Protein AF-A0A9P1GAS3-F1 (afdb_monomer_lite)

Foldseek 3Di:
DWEWEAEPVGDIDIDDDDQQDFLQVVVVVVCVVVVAPQKWKAWPVRHTGDRGGGNVVVVNDHPTYIYIYHFDWDKEDAPFKIWIDTQFIQIAGDVLLVSDDDPVVRVVRHAWPDKYGFNRKIWTQHPQQFIAIAHHVVLPRDPPVCRVVRGNHDDDYHDD

InterPro domains:
  IPR000626 Ubiquitin-like domain [PS50053] (1-71)
  IPR009091 Regulator of chromosome condensation 1/beta-lactamase-inhibitor protein II [G3DSA:2.130.10.30] (4-160)
  IPR009091 Regulator of chromosome condensation 1/beta-lactamase-inhibitor protein II [SSF50985] (81-156)
  IPR029071 Ubiquitin-like domain superfamily [SSF54236] (1-78)

Sequence (160 aa):
MEVSVCLASGRTWKVQTDASSTVQCLKLEIQEHFSQGFLRLTSSTGHLLEPERSLEEEGVKDGDVVTAVVQIPRIAANSSAFALCASGVVVWGDANYGGAIDDDAWRQLRNVRQIQATQKAFAAILADGRV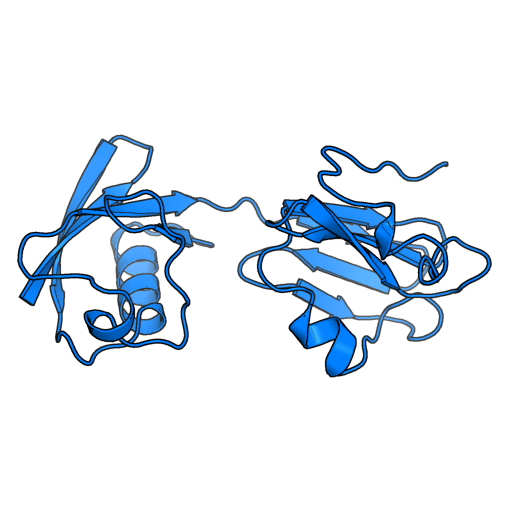LTWGHASYGGDSSFLQEDLVDVKQIQASA

Radius of gyration: 17.83 Å; chains: 1; bounding box: 40×27×46 Å

Structure (mmCIF, N/CA/C/O backbone):
data_AF-A0A9P1GAS3-F1
#
_entry.id   AF-A0A9P1GAS3-F1
#
loop_
_atom_site.group_PDB
_atom_site.id
_atom_site.type_symbol
_atom_site.label_atom_id
_atom_site.label_alt_id
_atom_site.label_comp_id
_atom_site.label_asym_id
_atom_site.label_entity_id
_atom_site.label_seq_id
_atom_site.pdbx_PDB_ins_code
_atom_site.Cartn_x
_atom_site.Cartn_y
_atom_site.Cartn_z
_atom_site.occupancy
_atom_site.B_iso_or_equiv
_atom_site.auth_seq_id
_atom_site.auth_comp_id
_atom_site.auth_asym_id
_atom_site.auth_atom_id
_atom_site.pdbx_PDB_model_num
ATOM 1 N N . MET A 1 1 ? -12.623 6.555 26.188 1.00 87.06 1 MET A N 1
ATOM 2 C CA . MET A 1 1 ? -13.754 6.560 25.246 1.00 87.06 1 MET A CA 1
ATOM 3 C C . MET A 1 1 ? -14.013 5.143 24.766 1.00 87.06 1 MET A C 1
ATOM 5 O O . MET A 1 1 ? -13.068 4.384 24.567 1.00 87.06 1 MET A O 1
ATOM 9 N N . GLU A 1 2 ? -15.281 4.775 24.630 1.00 90.94 2 GLU A N 1
ATOM 10 C CA . GLU A 1 2 ? -15.722 3.510 24.056 1.00 90.94 2 GLU A CA 1
ATOM 11 C C . GLU A 1 2 ? -15.764 3.635 22.533 1.00 90.94 2 GLU A C 1
ATOM 13 O O . GLU A 1 2 ? -16.469 4.485 21.999 1.00 90.94 2 GLU A O 1
ATOM 18 N N . VAL A 1 3 ? -15.051 2.762 21.827 1.00 91.94 3 VAL A N 1
ATOM 19 C CA . VAL A 1 3 ? -15.132 2.648 20.367 1.00 91.94 3 VAL A CA 1
ATOM 20 C C . VAL A 1 3 ? -15.556 1.231 20.013 1.00 91.94 3 VAL A C 1
ATOM 22 O O . VAL A 1 3 ? -15.058 0.249 20.569 1.00 91.94 3 VAL A O 1
ATOM 25 N N . SER A 1 4 ? -16.493 1.110 19.077 1.00 92.94 4 SER A N 1
ATOM 26 C CA . SER A 1 4 ? -16.910 -0.185 18.543 1.00 92.94 4 SER A CA 1
ATOM 27 C C . SER A 1 4 ? -16.125 -0.493 17.275 1.00 92.94 4 SER A C 1
ATOM 29 O O . SER A 1 4 ? -16.304 0.151 16.248 1.00 92.94 4 SER A O 1
ATOM 31 N N . VAL A 1 5 ? -15.264 -1.501 17.317 1.00 92.56 5 VAL A N 1
ATOM 32 C CA . VAL A 1 5 ? -14.510 -1.964 16.153 1.00 92.56 5 VAL A CA 1
ATOM 33 C C . VAL A 1 5 ? -15.284 -3.074 15.460 1.00 92.56 5 VAL A C 1
ATOM 35 O O . VAL A 1 5 ? -15.622 -4.076 16.091 1.00 92.56 5 VAL A O 1
ATOM 38 N N . CYS A 1 6 ? -15.531 -2.946 14.159 1.00 92.62 6 CYS A N 1
ATOM 39 C CA . CYS A 1 6 ? -16.145 -3.995 13.352 1.00 92.62 6 CYS A CA 1
ATOM 40 C C . CYS A 1 6 ? -15.197 -4.493 12.255 1.00 92.62 6 CYS A C 1
ATOM 42 O O . CYS A 1 6 ? -14.547 -3.719 11.561 1.00 92.62 6 CYS A O 1
ATOM 44 N N . LEU A 1 7 ? -15.110 -5.810 12.081 1.00 88.19 7 LEU A N 1
ATOM 45 C CA . LEU A 1 7 ? -14.464 -6.421 10.923 1.00 88.19 7 LEU A CA 1
ATOM 46 C C . LEU A 1 7 ? -15.469 -6.547 9.778 1.00 88.19 7 LEU A C 1
ATOM 48 O O . LEU A 1 7 ? -16.656 -6.774 10.008 1.00 88.19 7 LEU A O 1
ATOM 52 N N . ALA A 1 8 ? -14.977 -6.548 8.538 1.00 80.62 8 ALA A N 1
ATOM 53 C CA . ALA A 1 8 ? -15.796 -6.839 7.354 1.00 80.62 8 ALA A CA 1
ATOM 54 C C . ALA A 1 8 ? -16.491 -8.221 7.403 1.00 80.62 8 ALA A C 1
ATOM 56 O O . ALA A 1 8 ? -17.467 -8.453 6.697 1.00 80.62 8 ALA A O 1
ATOM 57 N N . SER A 1 9 ? -16.019 -9.135 8.259 1.00 83.12 9 SER A N 1
ATOM 58 C CA . SER A 1 9 ? -16.667 -10.421 8.546 1.00 83.12 9 SER A CA 1
ATOM 59 C C . SER A 1 9 ? -17.907 -10.318 9.448 1.00 83.12 9 SER A C 1
ATOM 61 O O . SER A 1 9 ? -18.525 -11.338 9.740 1.00 83.12 9 SER A O 1
ATOM 63 N N . GLY A 1 10 ? -18.256 -9.120 9.929 1.00 84.38 10 GLY A N 1
ATOM 64 C CA . GLY A 1 10 ? -19.368 -8.872 10.852 1.00 84.38 10 GLY A CA 1
ATOM 65 C C . GLY A 1 10 ? -19.021 -9.057 12.333 1.00 84.38 10 GLY A C 1
ATOM 66 O O . GLY A 1 10 ? -19.867 -8.826 13.192 1.00 84.38 10 GLY A O 1
ATOM 67 N N . ARG A 1 11 ? -17.784 -9.451 12.667 1.00 89.69 11 ARG A N 1
ATOM 68 C CA . ARG A 1 11 ? -17.331 -9.547 14.065 1.00 89.69 11 ARG A CA 1
ATOM 69 C C . ARG A 1 11 ? -17.145 -8.150 14.649 1.00 89.69 11 ARG A C 1
ATOM 71 O O . ARG A 1 11 ? -16.488 -7.316 14.032 1.00 89.69 11 ARG A O 1
ATOM 78 N N . THR A 1 12 ? -17.655 -7.930 15.854 1.00 91.69 12 THR A N 1
ATOM 79 C CA . THR A 1 12 ? -17.543 -6.650 16.560 1.00 91.69 12 THR A CA 1
ATOM 80 C C . THR A 1 12 ? -16.822 -6.810 17.888 1.00 91.69 12 THR A C 1
ATOM 82 O O . THR A 1 12 ? -17.021 -7.803 18.586 1.00 91.69 12 THR A O 1
ATOM 85 N N . TRP A 1 13 ? -16.029 -5.815 18.261 1.00 93.31 13 TRP A N 1
ATOM 86 C CA . TRP A 1 13 ? -15.365 -5.726 19.552 1.00 93.31 13 TRP A CA 1
ATOM 87 C C . TRP A 1 13 ? -15.482 -4.303 20.087 1.00 93.31 13 TRP A C 1
ATOM 89 O O . TRP A 1 13 ? -15.240 -3.346 19.360 1.00 93.31 13 TRP A O 1
ATOM 99 N N . LYS A 1 14 ? -15.882 -4.164 21.349 1.00 93.38 14 LYS A N 1
ATOM 100 C CA . LYS A 1 14 ? -15.926 -2.873 22.034 1.00 93.38 14 LYS A CA 1
ATOM 101 C C . LYS A 1 14 ? -14.642 -2.701 22.824 1.00 93.38 14 LYS A C 1
ATOM 103 O O . LYS A 1 14 ? -14.344 -3.536 23.677 1.00 93.38 14 LYS A O 1
ATOM 108 N N . VAL A 1 15 ? -13.919 -1.627 22.545 1.00 92.25 15 VAL A N 1
ATOM 109 C CA . VAL A 1 15 ? -12.652 -1.308 23.199 1.00 92.25 15 VAL A CA 1
ATOM 110 C C . VAL A 1 15 ? -12.768 0.021 23.931 1.00 92.25 15 VAL A C 1
ATOM 112 O O . VAL A 1 15 ? -13.369 0.975 23.436 1.00 92.25 15 VAL A O 1
ATOM 115 N N . GLN A 1 16 ? -12.213 0.058 25.139 1.00 91.81 16 GLN A N 1
ATOM 116 C CA . GLN A 1 16 ? -12.038 1.279 25.912 1.00 91.81 16 GLN A CA 1
ATOM 117 C C . GLN A 1 16 ? -10.633 1.795 25.621 1.00 91.81 16 GLN A C 1
ATOM 119 O O . GLN A 1 16 ? -9.658 1.129 25.950 1.00 91.81 16 GLN A O 1
ATOM 124 N N . THR A 1 17 ? -10.536 2.952 24.977 1.00 88.56 17 THR A N 1
ATOM 125 C CA . THR A 1 17 ? -9.260 3.564 24.593 1.00 88.56 17 THR A CA 1
ATOM 126 C C . THR A 1 17 ? -9.266 5.052 24.918 1.00 88.56 17 THR A C 1
ATOM 128 O O . THR A 1 17 ? -10.330 5.661 25.047 1.00 88.56 17 THR A O 1
ATOM 131 N N . ASP A 1 18 ? -8.099 5.659 25.082 1.00 89.25 18 ASP A N 1
ATOM 132 C CA . ASP A 1 18 ? -7.994 7.097 25.320 1.00 89.25 18 ASP A CA 1
ATOM 133 C C . ASP A 1 18 ? -8.119 7.872 24.005 1.00 89.25 18 ASP A C 1
ATOM 135 O O . ASP A 1 18 ? -7.580 7.465 22.980 1.00 89.25 18 ASP A O 1
ATOM 139 N N . ALA A 1 19 ? -8.811 9.015 24.026 1.00 86.50 19 ALA A N 1
ATOM 140 C CA . ALA A 1 19 ? -8.997 9.844 22.828 1.00 86.50 19 ALA A CA 1
ATOM 141 C C . ALA A 1 19 ? -7.669 10.404 22.277 1.00 86.50 19 ALA A C 1
ATOM 143 O O . ALA A 1 19 ? -7.528 10.611 21.073 1.00 86.50 19 ALA A O 1
ATOM 144 N N . SER A 1 20 ? -6.679 10.579 23.156 1.00 89.12 20 SER A N 1
ATOM 145 C CA . SER A 1 20 ? -5.313 10.984 22.818 1.00 89.12 20 SER A CA 1
ATOM 146 C C . SER A 1 20 ? -4.430 9.828 22.333 1.00 89.12 20 SER A C 1
ATOM 148 O O . SER A 1 20 ? -3.300 10.066 21.904 1.00 89.12 20 SER A O 1
ATOM 150 N N . SER A 1 21 ? -4.907 8.579 22.405 1.00 90.62 21 SER A N 1
ATOM 151 C CA . SER A 1 21 ? -4.179 7.422 21.882 1.00 90.62 21 SER A CA 1
ATOM 152 C C . SER A 1 21 ? -4.086 7.494 20.359 1.00 90.62 21 SER A C 1
ATOM 154 O O . SER A 1 21 ? -4.959 8.052 19.688 1.00 90.62 21 SER A O 1
ATOM 156 N N . THR A 1 22 ? -3.020 6.927 19.799 1.00 92.88 22 THR A N 1
ATOM 157 C CA . THR A 1 22 ? -2.819 6.907 18.349 1.00 92.88 22 THR A CA 1
ATOM 158 C C . THR A 1 22 ? -3.650 5.816 17.689 1.00 92.88 22 THR A C 1
ATOM 160 O O . THR A 1 22 ? -3.901 4.746 18.258 1.00 92.88 22 THR A O 1
ATOM 163 N N . VAL A 1 23 ? -4.018 6.048 16.429 1.00 90.19 23 VAL A N 1
ATOM 164 C CA . VAL A 1 23 ? -4.680 5.043 15.584 1.00 90.19 23 VAL A CA 1
ATOM 165 C C . VAL A 1 23 ? -3.834 3.767 15.485 1.00 90.19 23 VAL A C 1
ATOM 167 O O . VAL A 1 23 ? -4.380 2.662 15.455 1.00 90.19 23 VAL A O 1
ATOM 170 N N . GLN A 1 24 ? -2.502 3.888 15.480 1.00 89.44 24 GLN A N 1
ATOM 171 C CA . GLN A 1 24 ? -1.591 2.745 15.462 1.00 89.44 24 GLN A CA 1
ATOM 172 C C . GLN A 1 24 ? -1.693 1.875 16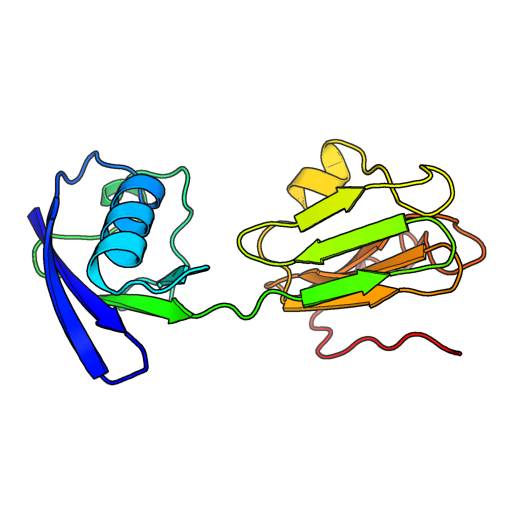.724 1.00 89.44 24 GLN A C 1
ATOM 174 O O . GLN A 1 24 ? -1.681 0.650 16.596 1.00 89.44 24 GLN A O 1
ATOM 179 N N . CYS A 1 25 ? -1.818 2.462 17.920 1.00 91.00 25 CYS A N 1
ATOM 180 C CA . CYS A 1 25 ? -2.013 1.695 19.156 1.00 91.00 25 CYS A CA 1
ATOM 181 C C . CYS A 1 25 ? -3.320 0.896 19.099 1.00 91.00 25 CYS A C 1
ATOM 183 O O . CYS A 1 25 ? -3.299 -0.326 19.251 1.00 91.00 25 CYS A O 1
ATOM 185 N N . LEU A 1 26 ? -4.427 1.561 18.748 1.00 91.12 26 LEU A N 1
ATOM 186 C CA . LEU A 1 26 ? -5.727 0.910 18.568 1.00 91.12 26 LEU A CA 1
ATOM 187 C C . LEU A 1 26 ? -5.651 -0.222 17.531 1.00 91.12 26 LEU A C 1
ATOM 189 O O . LEU A 1 26 ? -6.172 -1.316 17.734 1.00 91.12 26 LEU A O 1
ATOM 193 N N . LYS A 1 27 ? -4.964 0.009 16.410 1.00 89.75 27 LYS A N 1
ATOM 194 C CA . LYS A 1 27 ? -4.769 -1.004 15.371 1.00 89.75 27 LYS A CA 1
ATOM 195 C C . LYS A 1 27 ? -4.030 -2.236 15.893 1.00 89.75 27 LYS A C 1
ATOM 197 O O . LYS A 1 27 ? -4.427 -3.347 15.547 1.00 89.75 27 LYS A O 1
ATOM 202 N N . LEU A 1 28 ? -2.969 -2.064 16.682 1.00 89.81 28 LEU A N 1
ATOM 203 C CA . LEU A 1 28 ? -2.219 -3.187 17.251 1.00 89.81 28 LEU A CA 1
ATOM 204 C C . LEU A 1 28 ? -3.096 -4.025 18.186 1.00 89.81 28 LEU A C 1
ATOM 206 O O . LEU A 1 28 ? -3.137 -5.244 18.030 1.00 89.81 28 LEU A O 1
ATOM 210 N N . GLU A 1 29 ? -3.879 -3.382 19.052 1.00 91.56 29 GLU A N 1
ATOM 211 C CA . GLU A 1 29 ? -4.825 -4.068 19.941 1.00 91.56 29 GLU A CA 1
ATOM 212 C C . GLU A 1 29 ? -5.859 -4.891 19.158 1.00 91.56 29 GLU A C 1
ATOM 214 O O . GLU A 1 29 ? -6.123 -6.052 19.473 1.00 91.56 29 GLU A O 1
ATOM 219 N N . ILE A 1 30 ? -6.411 -4.323 18.081 1.00 90.12 30 ILE A N 1
ATOM 220 C CA . ILE A 1 30 ? -7.358 -5.019 17.200 1.00 90.12 30 ILE A CA 1
ATOM 221 C C . ILE A 1 30 ? -6.682 -6.230 16.539 1.00 90.12 30 ILE A C 1
ATOM 223 O O . ILE A 1 30 ? -7.278 -7.307 16.464 1.00 90.12 30 ILE A O 1
ATOM 227 N N . GLN A 1 31 ? -5.446 -6.080 16.055 1.00 90.44 31 GLN A N 1
ATOM 228 C CA . GLN A 1 31 ? -4.715 -7.176 15.417 1.00 90.44 31 GLN A CA 1
ATOM 229 C C . GLN A 1 31 ? -4.467 -8.340 16.385 1.00 90.44 31 GLN A C 1
ATOM 231 O O . GLN A 1 31 ? -4.645 -9.496 15.994 1.00 90.44 31 GLN A O 1
ATOM 236 N N . GLU A 1 32 ? -4.102 -8.046 17.633 1.00 90.19 32 GLU A N 1
ATOM 237 C CA . GLU A 1 32 ? -3.925 -9.052 18.683 1.00 90.19 32 GLU A CA 1
ATOM 238 C C . GLU A 1 32 ? -5.256 -9.724 19.040 1.00 90.19 32 GLU A C 1
ATOM 240 O O . GLU A 1 32 ? -5.372 -10.950 18.965 1.00 90.19 32 GLU A O 1
ATOM 245 N N . HIS A 1 33 ? -6.292 -8.930 19.329 1.00 91.00 33 HIS A N 1
ATOM 246 C CA . HIS A 1 33 ? -7.607 -9.426 19.737 1.00 91.00 33 HIS A CA 1
ATOM 247 C C . HIS A 1 33 ? -8.253 -10.326 18.675 1.00 91.00 33 HIS A C 1
ATOM 249 O O . HIS A 1 33 ? -8.809 -11.384 18.977 1.00 91.00 33 HIS A O 1
ATOM 255 N N . PHE A 1 34 ? -8.189 -9.922 17.405 1.00 87.75 34 PHE A N 1
ATOM 256 C CA . PHE A 1 34 ? -8.776 -10.694 16.314 1.00 87.75 34 PHE A CA 1
ATOM 257 C C . PHE A 1 34 ? -7.832 -11.748 15.727 1.00 87.75 34 PHE A C 1
ATOM 259 O O . PHE A 1 34 ? -8.284 -12.525 14.883 1.00 87.75 34 PHE A O 1
ATOM 266 N N . SER A 1 35 ? -6.568 -11.795 16.172 1.00 87.94 35 SER A N 1
ATOM 267 C CA . SER A 1 35 ? -5.498 -12.612 15.578 1.00 87.94 35 SER A CA 1
ATOM 268 C C . SER A 1 35 ? -5.393 -12.416 14.059 1.00 87.94 35 SER A C 1
ATOM 270 O O . SER A 1 35 ? -5.142 -13.354 13.304 1.00 87.94 35 SER A O 1
ATOM 272 N N . GLN A 1 36 ? -5.625 -11.181 13.609 1.00 83.38 36 GLN A N 1
ATOM 273 C CA . GLN A 1 36 ? -5.702 -10.817 12.201 1.00 83.38 36 GLN A CA 1
ATOM 274 C C . GLN A 1 36 ? -4.596 -9.810 11.893 1.00 83.38 36 GLN A C 1
ATOM 276 O O . GLN A 1 36 ? -4.611 -8.691 12.395 1.00 83.38 36 GLN A O 1
ATOM 281 N N . GLY A 1 37 ? -3.630 -10.201 11.064 1.00 80.44 37 GLY A N 1
ATOM 282 C CA . GLY A 1 37 ? -2.563 -9.306 10.617 1.00 80.44 37 GLY A CA 1
ATOM 283 C C . GLY A 1 37 ? -3.031 -8.308 9.554 1.00 80.44 37 GLY A C 1
ATOM 284 O O . GLY A 1 37 ? -4.023 -8.536 8.864 1.00 80.44 37 GLY A O 1
ATOM 285 N N . PHE A 1 38 ? -2.264 -7.226 9.388 1.00 80.12 38 PHE A N 1
ATOM 286 C CA . PHE A 1 38 ? -2.396 -6.261 8.288 1.00 80.12 38 PHE A CA 1
ATOM 287 C C . PHE A 1 38 ? -3.777 -5.602 8.187 1.00 80.12 38 PHE A C 1
ATOM 289 O O . PHE A 1 38 ? -4.459 -5.684 7.169 1.00 80.12 38 PHE A O 1
ATOM 296 N N . LEU A 1 39 ? -4.190 -4.908 9.246 1.00 85.19 39 LEU A N 1
ATOM 297 C CA . LEU A 1 39 ? -5.450 -4.167 9.249 1.00 85.19 39 LEU A CA 1
ATOM 298 C C . LEU A 1 39 ? -5.251 -2.708 8.811 1.00 85.19 39 LEU A C 1
ATOM 300 O O . LEU A 1 39 ? -4.221 -2.084 9.085 1.00 85.19 39 LEU A O 1
ATOM 304 N N . ARG A 1 40 ? -6.256 -2.149 8.138 1.00 85.38 40 ARG A N 1
ATOM 305 C CA . ARG A 1 40 ? -6.456 -0.702 7.981 1.00 85.38 40 ARG A CA 1
ATOM 306 C C . ARG A 1 40 ? -7.725 -0.307 8.717 1.00 85.38 40 ARG A C 1
ATOM 308 O O . ARG A 1 40 ? -8.720 -1.023 8.640 1.00 85.38 40 ARG A O 1
ATOM 315 N N . LEU A 1 41 ? -7.674 0.806 9.436 1.00 88.25 41 LEU A N 1
ATOM 316 C CA . LEU A 1 41 ? -8.814 1.317 10.185 1.00 88.25 41 LEU A CA 1
ATOM 317 C C . LEU A 1 41 ? -9.488 2.418 9.383 1.00 88.25 41 LEU A C 1
ATOM 319 O O . LEU A 1 41 ? -8.820 3.256 8.786 1.00 88.25 41 LEU A O 1
ATOM 323 N N . THR A 1 42 ? -10.811 2.393 9.358 1.00 89.50 42 THR A N 1
ATOM 324 C CA . THR A 1 42 ? -11.627 3.403 8.688 1.00 89.50 42 THR A CA 1
ATOM 325 C C . THR A 1 42 ? -12.684 3.914 9.652 1.00 89.50 42 THR A C 1
ATOM 327 O O . THR A 1 42 ? -13.220 3.142 10.451 1.00 89.50 42 THR A O 1
ATOM 330 N N . SER A 1 43 ? -12.966 5.211 9.604 1.00 89.12 43 SER A N 1
ATOM 331 C CA . SER A 1 43 ? -14.041 5.822 10.380 1.00 89.12 43 SER A CA 1
ATOM 332 C C . SER A 1 43 ? -15.416 5.346 9.893 1.00 89.12 43 SER A C 1
ATOM 334 O O . SER A 1 43 ? -15.557 4.753 8.819 1.00 89.12 43 SER A O 1
ATOM 336 N N . SER A 1 44 ? -16.463 5.691 10.640 1.00 84.50 44 SER A N 1
ATOM 337 C CA . SER A 1 44 ? -17.862 5.476 10.248 1.00 84.50 44 SER A CA 1
ATOM 338 C C . SER A 1 44 ? -18.247 6.173 8.933 1.00 84.50 44 SER A C 1
ATOM 340 O O . SER A 1 44 ? -19.186 5.748 8.262 1.00 84.50 44 SER A O 1
ATOM 342 N N . THR A 1 45 ? -17.507 7.212 8.533 1.00 82.69 45 THR A N 1
ATOM 343 C CA . THR A 1 45 ? -17.701 7.934 7.267 1.00 82.69 45 THR A CA 1
ATOM 344 C C . THR A 1 45 ? -16.951 7.300 6.092 1.00 82.69 45 THR A C 1
ATOM 346 O O . THR A 1 45 ? -17.071 7.776 4.965 1.00 82.69 45 THR A O 1
ATOM 349 N N . GLY A 1 46 ? -16.185 6.230 6.331 1.00 77.81 46 GLY A N 1
ATOM 350 C CA . GLY A 1 46 ? -15.333 5.588 5.329 1.00 77.81 46 GLY A CA 1
ATOM 351 C C . GLY A 1 46 ? -14.001 6.308 5.097 1.00 77.81 46 GLY A C 1
ATOM 352 O O . GLY A 1 46 ? -13.269 5.941 4.178 1.00 77.81 46 GLY A O 1
ATOM 353 N N . HIS A 1 47 ? -13.669 7.311 5.915 1.00 83.69 47 HIS A N 1
ATOM 354 C CA . HIS A 1 47 ? -12.353 7.942 5.893 1.00 83.69 47 HIS A CA 1
ATOM 355 C C . HIS A 1 47 ? -11.300 6.965 6.420 1.00 83.69 47 HIS A C 1
ATOM 357 O O . HIS A 1 47 ? -11.531 6.284 7.419 1.00 83.69 47 HIS A O 1
ATOM 363 N N . LEU A 1 48 ? -10.156 6.871 5.746 1.00 84.25 48 LEU A N 1
ATOM 364 C CA . LEU A 1 48 ? -9.052 6.035 6.202 1.00 84.25 48 LEU A CA 1
ATOM 365 C C . LEU A 1 48 ? -8.326 6.745 7.342 1.00 84.25 48 LEU A C 1
ATOM 367 O O . LEU A 1 48 ? -7.854 7.855 7.141 1.00 84.25 48 LEU A O 1
ATOM 371 N N . LEU A 1 49 ? -8.229 6.086 8.495 1.00 86.25 49 LEU A N 1
ATOM 372 C CA . LEU A 1 49 ? -7.579 6.657 9.667 1.00 86.25 49 LEU A CA 1
ATOM 373 C C . LEU A 1 49 ? -6.058 6.571 9.526 1.00 86.25 49 LEU A C 1
ATOM 375 O O . LEU A 1 49 ? -5.513 5.478 9.313 1.00 86.25 49 LEU A O 1
ATOM 379 N N . GLU A 1 50 ? -5.376 7.703 9.672 1.00 84.12 50 GLU A N 1
ATOM 380 C CA . GLU A 1 50 ? -3.916 7.767 9.578 1.00 84.12 50 GLU A CA 1
ATOM 381 C C . GLU A 1 50 ? -3.254 7.214 10.861 1.00 84.12 50 GLU A C 1
ATOM 383 O O . GLU A 1 50 ? -3.556 7.689 11.957 1.00 84.12 50 GLU A O 1
ATOM 388 N N . PRO A 1 51 ? -2.331 6.231 10.778 1.00 84.00 51 PRO A N 1
ATOM 389 C CA . PRO A 1 51 ? -1.801 5.528 11.955 1.00 84.00 51 PRO A CA 1
ATOM 390 C C . PRO A 1 51 ? -1.083 6.427 12.970 1.00 84.00 51 PRO A C 1
ATOM 392 O O . PRO A 1 51 ? -1.092 6.137 14.167 1.00 84.00 51 PRO A O 1
ATOM 395 N N . GLU A 1 52 ? -0.437 7.491 12.490 1.00 85.00 52 GLU A N 1
ATOM 396 C CA . GLU A 1 52 ? 0.380 8.385 13.314 1.00 85.00 52 GLU A CA 1
ATOM 397 C C . GLU A 1 52 ? -0.430 9.452 14.060 1.00 85.00 52 GLU A C 1
ATOM 399 O O . GLU A 1 52 ? 0.109 10.082 14.969 1.00 85.00 52 GLU A O 1
ATOM 404 N N . ARG A 1 53 ? -1.699 9.663 13.691 1.00 89.31 53 ARG A N 1
ATOM 405 C CA . ARG A 1 53 ? -2.555 10.672 14.322 1.00 89.31 53 ARG A CA 1
ATOM 406 C C . ARG A 1 53 ? -3.276 10.118 15.541 1.00 89.31 53 ARG A C 1
ATOM 408 O O . ARG A 1 53 ? -3.437 8.901 15.699 1.00 89.31 53 ARG A O 1
ATOM 415 N N . SER A 1 54 ? -3.690 11.021 16.422 1.00 90.75 54 SER A N 1
ATOM 416 C CA . SER A 1 54 ? -4.548 10.667 17.549 1.00 90.75 54 SER A CA 1
ATOM 417 C C . SER A 1 54 ? -5.976 10.393 17.076 1.00 90.75 54 SER A C 1
ATOM 419 O O . SER A 1 54 ? -6.422 10.887 16.038 1.00 90.75 54 SER A O 1
ATOM 421 N N . LEU A 1 55 ? -6.715 9.594 17.844 1.00 87.94 55 LEU A N 1
ATOM 422 C CA . LEU A 1 55 ? -8.106 9.272 17.522 1.00 87.94 55 LEU A CA 1
ATOM 423 C C . LEU A 1 55 ? -8.998 10.526 17.494 1.00 87.94 55 LEU A C 1
ATOM 425 O O . LEU A 1 55 ? -9.886 10.624 16.649 1.00 87.94 55 LEU A O 1
ATOM 429 N N . GLU A 1 56 ? -8.730 11.506 18.361 1.00 89.31 56 GLU A N 1
ATOM 430 C CA . GLU A 1 56 ? -9.435 12.793 18.369 1.00 89.31 56 GLU A CA 1
ATOM 431 C C . GLU A 1 56 ? -9.141 13.668 17.136 1.00 89.31 56 GLU A C 1
ATOM 433 O O . GLU A 1 56 ? -10.063 14.294 16.609 1.00 89.31 56 GLU A O 1
ATOM 438 N N . GLU A 1 57 ? -7.896 13.690 16.639 1.00 87.94 57 GLU A N 1
ATOM 439 C CA . GLU A 1 57 ? -7.506 14.441 15.432 1.00 87.94 57 GLU A CA 1
ATOM 440 C C . GLU A 1 57 ? -8.167 13.878 14.175 1.00 87.94 57 GLU A C 1
ATOM 442 O O . GLU A 1 57 ? -8.527 14.621 13.261 1.00 87.94 57 GLU A O 1
ATOM 447 N N . GLU A 1 58 ? -8.362 12.564 14.157 1.00 88.25 58 GLU A N 1
ATOM 448 C CA . GLU A 1 58 ? -9.073 11.846 13.104 1.00 88.25 58 GLU A CA 1
ATOM 449 C C . GLU A 1 58 ? -10.605 11.918 13.257 1.00 88.25 58 GLU A C 1
ATOM 451 O O . GLU A 1 58 ? -11.355 11.367 12.447 1.00 88.25 58 GLU A O 1
ATOM 456 N N . GLY A 1 59 ? -11.091 12.617 14.288 1.00 85.19 59 GLY A N 1
ATOM 457 C CA . GLY A 1 59 ? -12.510 12.867 14.516 1.00 85.19 59 GLY A CA 1
ATOM 458 C C . GLY A 1 59 ? -13.289 11.675 15.072 1.00 85.19 59 GLY A C 1
ATOM 459 O O . GLY A 1 59 ? -14.518 11.695 14.999 1.00 85.19 59 GLY A O 1
ATOM 460 N N . VAL A 1 60 ? -12.609 10.664 15.625 1.00 88.12 60 VAL A N 1
ATOM 461 C CA . VAL A 1 60 ? -13.239 9.511 16.283 1.00 88.12 60 VAL A CA 1
ATOM 462 C C . VAL A 1 60 ? -13.744 9.932 17.661 1.00 88.12 60 VAL A C 1
ATOM 464 O O . VAL A 1 60 ? -12.982 10.407 18.503 1.00 88.12 60 VAL A O 1
ATOM 467 N N . LYS A 1 61 ? -15.044 9.759 17.898 1.00 88.81 61 LYS A N 1
ATOM 468 C CA . LYS A 1 61 ? -15.724 10.131 19.142 1.00 88.81 61 LYS A CA 1
ATOM 469 C C . LYS A 1 61 ? -16.124 8.908 19.962 1.00 88.81 61 LYS A C 1
ATOM 471 O O . LYS A 1 61 ? -16.151 7.776 19.487 1.00 88.81 61 LYS A O 1
ATOM 476 N N . ASP A 1 62 ? -16.482 9.169 21.214 1.00 88.88 62 ASP A N 1
ATOM 477 C CA . ASP A 1 62 ? -17.088 8.174 22.095 1.00 88.88 62 ASP A CA 1
ATOM 478 C C . ASP A 1 62 ? -18.387 7.622 21.483 1.00 88.88 62 ASP A C 1
ATOM 480 O O . ASP A 1 62 ? -19.277 8.380 21.092 1.00 88.88 62 ASP A O 1
ATOM 484 N N . GLY A 1 63 ? -18.474 6.299 21.375 1.00 88.19 63 GLY A N 1
ATOM 485 C CA . GLY A 1 63 ? -19.579 5.579 20.748 1.00 88.19 63 GLY A CA 1
ATOM 486 C C . GLY A 1 63 ? -19.443 5.365 19.237 1.00 88.19 63 GLY A C 1
ATOM 487 O O . GLY A 1 63 ? -20.300 4.689 18.661 1.00 88.19 63 GLY A O 1
ATOM 488 N N . ASP A 1 64 ? -18.392 5.881 18.589 1.00 90.75 64 ASP A N 1
ATOM 489 C CA . ASP A 1 64 ? -18.206 5.698 17.149 1.00 90.75 64 ASP A CA 1
ATOM 490 C C . ASP A 1 64 ? -17.881 4.249 16.772 1.00 90.75 64 ASP A C 1
ATOM 492 O O . ASP A 1 64 ? -17.358 3.443 17.553 1.00 90.75 64 ASP A O 1
ATOM 496 N N . VAL A 1 65 ? -18.189 3.932 15.513 1.00 90.62 65 VAL A N 1
ATOM 497 C CA . VAL A 1 65 ? -17.865 2.649 14.895 1.00 90.62 65 VAL A CA 1
ATOM 498 C C . VAL A 1 65 ? -16.664 2.819 13.974 1.00 90.62 65 VAL A C 1
ATOM 500 O O . VAL A 1 65 ? -16.719 3.579 13.007 1.00 90.62 65 VAL A O 1
ATOM 503 N N . VAL A 1 66 ? -15.598 2.071 14.249 1.00 92.56 66 VAL A N 1
ATOM 504 C CA . VAL A 1 66 ? -14.407 1.982 13.401 1.00 92.56 66 VAL A CA 1
ATOM 505 C C . VAL A 1 66 ? -14.437 0.655 12.660 1.00 92.56 66 VAL A C 1
ATOM 507 O O . VAL A 1 66 ? -14.509 -0.412 13.268 1.00 92.56 66 VAL A O 1
ATOM 510 N N . THR A 1 67 ? -14.347 0.703 11.335 1.00 91.81 67 THR A N 1
ATOM 511 C CA . THR A 1 67 ? -14.296 -0.510 10.517 1.00 91.81 67 THR A CA 1
ATOM 512 C C . THR A 1 67 ? -12.846 -0.903 10.263 1.00 91.81 67 THR A C 1
ATOM 514 O O . THR A 1 67 ? -12.077 -0.151 9.660 1.00 91.81 67 THR A O 1
ATOM 517 N N . ALA A 1 68 ? -12.472 -2.100 10.707 1.00 89.94 68 ALA A N 1
ATOM 518 C CA . ALA A 1 68 ? -11.192 -2.729 10.434 1.00 89.94 68 ALA A CA 1
ATOM 519 C C . ALA A 1 68 ? -11.273 -3.542 9.132 1.00 89.94 68 ALA A C 1
ATOM 521 O O . ALA A 1 68 ? -11.959 -4.564 9.026 1.00 89.94 68 ALA A O 1
ATOM 522 N N . VAL A 1 69 ? -10.540 -3.077 8.124 1.00 86.50 69 VAL A N 1
ATOM 523 C CA . VAL A 1 69 ? -10.454 -3.682 6.797 1.00 86.50 69 VAL A CA 1
ATOM 524 C C . VAL A 1 69 ? -9.168 -4.492 6.703 1.00 86.50 69 VAL A C 1
ATOM 526 O O . VAL A 1 69 ? -8.069 -3.963 6.880 1.00 86.50 69 VAL A O 1
ATOM 529 N N . VAL A 1 70 ? -9.296 -5.781 6.391 1.00 82.88 70 VAL A N 1
ATOM 530 C CA . VAL A 1 70 ? -8.143 -6.656 6.153 1.00 82.88 70 VAL A CA 1
ATOM 531 C C . VAL A 1 70 ? -7.450 -6.236 4.860 1.00 82.88 70 VAL A C 1
ATOM 533 O O . VAL A 1 70 ? -8.077 -6.169 3.804 1.00 82.88 70 VAL A O 1
ATOM 536 N N . GLN A 1 71 ? -6.153 -5.958 4.938 1.00 79.75 71 GLN A N 1
ATOM 537 C CA . GLN A 1 71 ? -5.295 -5.781 3.774 1.00 79.75 71 GLN A CA 1
ATOM 538 C C . GLN A 1 71 ? -4.639 -7.112 3.430 1.00 79.75 71 GLN A C 1
ATOM 540 O O . GLN A 1 71 ? -4.208 -7.854 4.308 1.00 79.75 71 GLN A O 1
ATOM 545 N N . ILE A 1 72 ? -4.538 -7.399 2.137 1.00 80.12 72 ILE A N 1
ATOM 546 C CA . ILE A 1 72 ? -3.797 -8.557 1.641 1.00 80.12 72 ILE A CA 1
ATOM 547 C C . ILE A 1 72 ? -2.395 -8.063 1.283 1.00 80.12 72 ILE A C 1
ATOM 549 O O . ILE A 1 72 ? -2.280 -7.274 0.339 1.00 80.12 72 ILE A O 1
ATOM 553 N N . PRO A 1 73 ? -1.338 -8.497 1.996 1.00 83.75 73 PRO A N 1
ATOM 554 C CA . PRO A 1 73 ? 0.025 -8.170 1.617 1.00 83.75 73 PRO A CA 1
ATOM 555 C C . PRO A 1 73 ? 0.314 -8.637 0.192 1.00 83.75 73 PRO A C 1
ATOM 557 O O . PRO A 1 73 ? -0.004 -9.768 -0.181 1.00 83.75 73 PRO A O 1
ATOM 560 N N . ARG A 1 74 ? 0.927 -7.772 -0.608 1.00 87.50 74 ARG A N 1
ATOM 561 C CA . ARG A 1 74 ? 1.323 -8.065 -1.985 1.00 87.50 74 ARG A CA 1
ATOM 562 C C . ARG A 1 74 ? 2.819 -7.915 -2.124 1.00 87.50 74 ARG A C 1
ATOM 564 O O . ARG A 1 74 ? 3.349 -6.854 -1.826 1.00 87.50 74 ARG A O 1
ATOM 571 N N . ILE A 1 75 ? 3.478 -8.958 -2.607 1.00 91.31 75 ILE A N 1
ATOM 572 C CA . ILE A 1 75 ? 4.890 -8.906 -2.966 1.00 91.31 75 ILE A CA 1
ATOM 573 C C . ILE A 1 75 ? 5.031 -8.820 -4.486 1.00 91.31 75 ILE A C 1
ATOM 575 O O . ILE A 1 75 ? 4.323 -9.509 -5.219 1.00 91.31 75 ILE A O 1
ATOM 579 N N . ALA A 1 76 ? 5.942 -7.975 -4.947 1.00 93.69 76 ALA A N 1
ATOM 580 C CA . ALA A 1 76 ? 6.431 -7.937 -6.313 1.00 93.69 76 ALA A CA 1
ATOM 581 C C . ALA A 1 76 ? 7.940 -8.193 -6.295 1.00 93.69 76 ALA A C 1
ATOM 583 O O . ALA A 1 76 ? 8.641 -7.742 -5.389 1.00 93.69 76 ALA A O 1
ATOM 584 N N . ALA A 1 77 ? 8.431 -8.928 -7.286 1.00 94.88 77 ALA A N 1
ATOM 585 C CA . ALA A 1 77 ? 9.837 -9.280 -7.412 1.00 94.88 77 ALA A CA 1
ATOM 586 C C . ALA A 1 77 ? 10.303 -9.016 -8.840 1.00 94.88 77 ALA A C 1
ATOM 588 O O . ALA A 1 77 ? 9.560 -9.269 -9.789 1.00 94.88 77 ALA A O 1
ATOM 589 N N . ASN A 1 78 ? 11.534 -8.541 -8.975 1.00 94.06 78 ASN A N 1
ATOM 590 C CA . ASN A 1 78 ? 12.236 -8.472 -10.248 1.00 94.06 78 ASN A CA 1
ATOM 591 C C . ASN A 1 78 ? 13.540 -9.281 -10.186 1.00 94.06 78 ASN A C 1
ATOM 593 O O . ASN A 1 78 ? 13.729 -10.081 -9.271 1.00 94.06 78 ASN A O 1
ATOM 597 N N . SER A 1 79 ? 14.435 -9.118 -11.164 1.00 94.94 79 SER A N 1
ATOM 598 C CA . SER A 1 79 ? 15.655 -9.930 -11.249 1.00 94.94 79 SER A CA 1
ATOM 599 C C . SER A 1 79 ? 16.593 -9.815 -10.040 1.00 94.94 79 SER A C 1
ATOM 601 O O . SER A 1 79 ? 17.344 -10.758 -9.800 1.00 94.94 79 SER A O 1
ATOM 603 N N . SER A 1 80 ? 16.555 -8.706 -9.288 1.00 95.00 80 SER A N 1
ATOM 604 C CA . SER A 1 80 ? 17.501 -8.453 -8.185 1.00 95.00 80 SER A CA 1
ATOM 605 C C . SER A 1 80 ? 16.915 -7.697 -6.982 1.00 95.00 80 SER A C 1
ATOM 607 O O . SER A 1 80 ? 17.655 -7.361 -6.055 1.00 95.00 80 SER A O 1
ATOM 609 N N . ALA A 1 81 ? 15.615 -7.401 -6.972 1.00 96.44 81 ALA A N 1
ATOM 610 C CA . ALA A 1 81 ? 14.952 -6.636 -5.923 1.00 96.44 81 ALA A CA 1
ATOM 611 C C . ALA A 1 81 ? 13.519 -7.116 -5.667 1.00 96.44 81 ALA A C 1
ATOM 613 O O . ALA A 1 81 ? 12.876 -7.749 -6.509 1.00 96.44 81 ALA A O 1
ATOM 614 N N . PHE A 1 82 ? 13.015 -6.767 -4.489 1.00 95.00 82 PHE A N 1
ATOM 615 C CA . PHE A 1 82 ? 11.682 -7.101 -4.014 1.00 95.00 82 PHE A CA 1
ATOM 616 C C . PHE A 1 82 ? 10.998 -5.871 -3.434 1.00 95.00 82 PHE A C 1
ATOM 618 O O . PHE A 1 82 ? 11.645 -4.978 -2.884 1.00 95.00 82 PHE A O 1
ATOM 625 N N . ALA A 1 83 ? 9.673 -5.873 -3.506 1.00 93.44 83 ALA A N 1
ATOM 626 C CA . ALA A 1 83 ? 8.829 -4.864 -2.904 1.00 93.44 83 ALA A CA 1
ATOM 627 C C . ALA A 1 83 ? 7.585 -5.508 -2.281 1.00 93.44 83 ALA A C 1
ATOM 629 O O . ALA A 1 83 ? 6.851 -6.236 -2.947 1.00 93.44 83 ALA A O 1
ATOM 630 N N . LEU A 1 84 ? 7.338 -5.238 -1.003 1.00 90.88 84 LEU A N 1
ATOM 631 C CA . LEU A 1 84 ? 6.190 -5.714 -0.237 1.00 90.88 84 LEU A CA 1
ATOM 632 C C . LEU A 1 84 ? 5.260 -4.544 0.074 1.00 90.88 84 LEU A C 1
ATOM 634 O O . LEU A 1 84 ? 5.662 -3.596 0.734 1.00 90.88 84 LEU A O 1
ATOM 638 N N . CYS A 1 85 ? 4.006 -4.636 -0.346 1.00 87.12 85 CYS A N 1
ATOM 639 C CA . CYS A 1 85 ? 2.931 -3.713 -0.013 1.00 87.12 85 CYS A CA 1
ATOM 640 C C . CYS A 1 85 ? 2.000 -4.361 1.016 1.00 87.12 85 CYS A C 1
ATOM 642 O O . CYS A 1 85 ? 1.302 -5.320 0.696 1.00 87.12 85 CYS A O 1
ATOM 644 N N . ALA A 1 86 ? 1.957 -3.824 2.232 1.00 79.81 86 ALA A N 1
ATOM 645 C CA . ALA A 1 86 ? 1.065 -4.271 3.299 1.00 79.81 86 ALA A CA 1
ATOM 646 C C . ALA A 1 86 ? 0.414 -3.064 4.007 1.00 79.81 86 ALA A C 1
ATOM 648 O O . ALA A 1 86 ? -0.453 -2.398 3.439 1.00 79.81 86 ALA A O 1
ATOM 649 N N . SER A 1 87 ? 0.836 -2.740 5.233 1.00 72.31 87 SER A N 1
ATOM 650 C CA . SER A 1 87 ? 0.482 -1.485 5.922 1.00 72.31 87 SER A CA 1
ATOM 651 C C . SER A 1 87 ? 1.295 -0.276 5.447 1.00 72.31 87 SER A C 1
ATOM 653 O O . SER A 1 87 ? 0.902 0.855 5.689 1.00 72.31 87 SER A O 1
ATOM 655 N N . GLY A 1 88 ?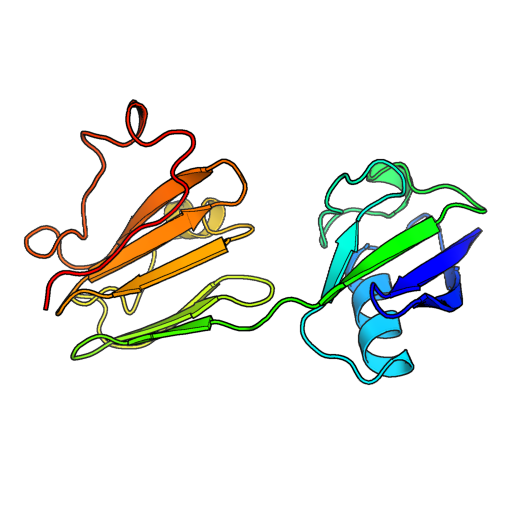 2.394 -0.537 4.753 1.00 78.12 88 GLY A N 1
ATOM 656 C CA . GLY A 1 88 ? 3.218 0.410 4.016 1.00 78.12 88 GLY A CA 1
ATOM 657 C C . GLY A 1 88 ? 3.912 -0.351 2.891 1.00 78.12 88 GLY A C 1
ATOM 658 O O . GLY A 1 88 ? 3.587 -1.520 2.645 1.00 78.12 88 GLY A O 1
ATOM 659 N N . VAL A 1 89 ? 4.862 0.288 2.224 1.00 85.19 89 VAL A N 1
ATOM 660 C CA . VAL A 1 89 ? 5.739 -0.400 1.274 1.00 85.19 89 VAL A CA 1
ATOM 661 C C . VAL A 1 89 ? 7.053 -0.730 1.971 1.00 85.19 89 VAL A C 1
ATOM 663 O O . VAL A 1 89 ? 7.488 0.010 2.835 1.00 85.19 89 VAL A O 1
ATOM 666 N N . VAL A 1 90 ? 7.671 -1.861 1.662 1.00 88.19 90 VAL A N 1
ATOM 667 C CA . VAL A 1 90 ? 9.051 -2.164 2.054 1.00 88.19 90 VAL A CA 1
ATOM 668 C C . VAL A 1 90 ? 9.760 -2.675 0.817 1.00 88.19 90 VAL A C 1
ATOM 670 O O . VAL A 1 90 ? 9.241 -3.575 0.162 1.00 88.19 90 VAL A O 1
ATOM 673 N N . VAL A 1 91 ? 10.927 -2.120 0.498 1.00 92.75 91 VAL A N 1
ATOM 674 C CA . VAL A 1 91 ? 11.758 -2.587 -0.617 1.00 92.75 91 VAL A CA 1
ATOM 675 C C . VAL A 1 91 ? 13.114 -3.060 -0.126 1.00 92.75 91 VAL A C 1
ATOM 677 O O . VAL A 1 91 ? 13.628 -2.555 0.871 1.00 92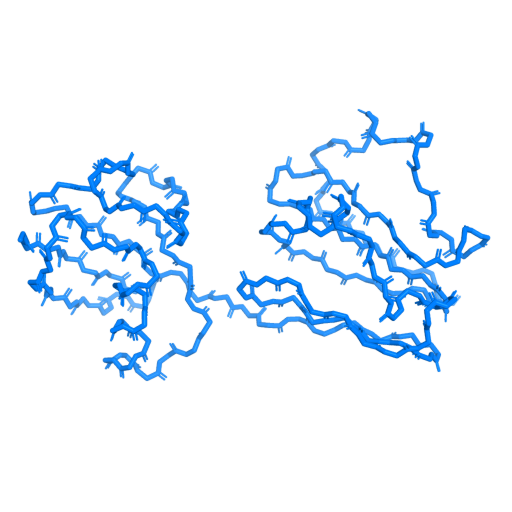.75 91 VAL A O 1
ATOM 680 N N . TRP A 1 92 ? 13.674 -4.057 -0.805 1.00 95.06 92 TRP A N 1
ATOM 681 C CA . TRP A 1 92 ? 15.017 -4.561 -0.528 1.00 95.06 92 TRP A CA 1
ATOM 682 C C . TRP A 1 92 ? 15.641 -5.189 -1.779 1.00 95.06 92 TRP A C 1
ATOM 684 O O . TRP A 1 92 ? 14.933 -5.657 -2.672 1.00 95.06 92 TRP A O 1
ATOM 694 N N . GLY A 1 93 ? 16.975 -5.219 -1.840 1.00 95.12 93 GLY A N 1
ATOM 695 C CA . GLY A 1 93 ? 17.748 -5.789 -2.951 1.00 95.12 93 GLY A CA 1
ATOM 696 C C . GLY A 1 93 ? 18.671 -4.770 -3.622 1.00 95.12 93 GLY A C 1
ATOM 697 O O . GLY A 1 93 ? 19.088 -3.800 -2.994 1.00 95.12 93 GLY A O 1
ATOM 698 N N . ASP A 1 94 ? 19.005 -4.997 -4.894 1.00 94.75 94 ASP A N 1
ATOM 699 C CA . ASP A 1 94 ? 19.902 -4.120 -5.661 1.00 94.75 94 ASP A CA 1
ATOM 700 C C . ASP A 1 94 ? 19.253 -2.753 -5.937 1.00 94.75 94 ASP A C 1
ATOM 702 O O . ASP A 1 94 ? 18.165 -2.664 -6.515 1.00 94.75 94 ASP A O 1
ATOM 706 N N . ALA A 1 95 ? 19.936 -1.671 -5.554 1.00 90.88 95 ALA A N 1
ATOM 707 C CA . ALA A 1 95 ? 19.446 -0.304 -5.716 1.00 90.88 95 ALA A CA 1
ATOM 708 C C . ALA A 1 95 ? 19.174 0.070 -7.187 1.00 90.88 95 ALA A C 1
ATOM 710 O O . ALA A 1 95 ? 18.182 0.739 -7.469 1.00 90.88 95 ALA A O 1
ATOM 711 N N . ASN A 1 96 ? 19.969 -0.429 -8.141 1.00 89.94 96 ASN A N 1
ATOM 712 C CA . ASN A 1 96 ? 19.762 -0.173 -9.574 1.00 89.94 96 ASN A CA 1
ATOM 713 C C . ASN A 1 96 ? 18.503 -0.857 -10.126 1.00 89.94 96 ASN A C 1
ATOM 715 O O . ASN A 1 96 ? 18.060 -0.540 -11.227 1.00 89.94 96 ASN A O 1
ATOM 719 N N . TYR A 1 97 ? 17.937 -1.803 -9.374 1.00 92.94 97 TYR A N 1
ATOM 720 C CA . TYR A 1 97 ? 16.718 -2.535 -9.707 1.00 92.94 97 TYR A CA 1
ATOM 721 C C . TYR A 1 97 ? 15.540 -2.075 -8.835 1.00 92.94 97 TYR A C 1
ATOM 723 O O . TYR A 1 97 ? 14.511 -2.740 -8.803 1.00 92.94 97 TYR A O 1
ATOM 731 N N . GLY A 1 98 ? 15.663 -0.957 -8.110 1.00 90.06 98 GLY A N 1
ATOM 732 C CA . GLY A 1 98 ? 14.607 -0.449 -7.229 1.00 90.06 98 GLY A CA 1
ATOM 733 C C . GLY A 1 98 ? 14.565 -1.106 -5.846 1.00 90.06 98 GLY A C 1
ATOM 734 O O . GLY A 1 98 ? 13.546 -1.024 -5.165 1.00 90.06 98 GLY A O 1
ATOM 735 N N . GLY A 1 99 ? 15.660 -1.749 -5.421 1.00 92.00 99 GLY A N 1
ATOM 736 C CA . GLY A 1 99 ? 15.842 -2.264 -4.059 1.00 92.00 99 GLY A CA 1
ATOM 737 C C . GLY A 1 99 ? 16.107 -1.183 -3.004 1.00 92.00 99 GLY A C 1
ATOM 738 O O . GLY A 1 99 ? 16.216 -1.503 -1.823 1.00 92.00 99 GLY A O 1
ATOM 739 N N . ALA A 1 100 ? 16.192 0.082 -3.420 1.00 88.81 100 ALA A N 1
ATOM 740 C CA . ALA A 1 100 ? 16.244 1.258 -2.563 1.00 88.81 100 ALA A CA 1
ATOM 741 C C . ALA A 1 100 ? 15.345 2.356 -3.153 1.00 88.81 100 ALA A C 1
ATOM 743 O O . ALA A 1 100 ? 15.223 2.472 -4.374 1.00 88.81 100 ALA A O 1
ATOM 744 N N . ILE A 1 101 ? 14.716 3.138 -2.278 1.00 81.06 101 ILE A N 1
ATOM 745 C CA . ILE A 1 101 ? 13.848 4.275 -2.608 1.00 81.06 101 ILE A CA 1
ATOM 746 C C . ILE A 1 101 ? 14.324 5.470 -1.771 1.00 81.06 101 ILE A C 1
ATOM 748 O O . ILE A 1 101 ? 14.798 5.271 -0.649 1.00 81.06 101 ILE A O 1
ATOM 752 N N . ASP A 1 102 ? 14.241 6.680 -2.324 1.00 81.00 102 ASP A N 1
ATOM 753 C CA . ASP A 1 102 ? 14.567 7.924 -1.621 1.00 81.00 102 ASP A CA 1
ATOM 754 C C . ASP A 1 102 ? 13.425 8.403 -0.704 1.00 81.00 102 ASP A C 1
ATOM 756 O O . ASP A 1 102 ? 12.269 7.999 -0.839 1.00 81.00 102 ASP A O 1
ATOM 760 N N . ASP A 1 103 ? 13.743 9.251 0.278 1.00 74.94 103 ASP A N 1
ATOM 761 C CA . ASP A 1 103 ? 12.783 9.687 1.307 1.00 74.94 103 ASP A CA 1
ATOM 762 C C . ASP A 1 103 ? 11.540 10.391 0.728 1.00 74.94 103 ASP A C 1
ATOM 764 O O . ASP A 1 103 ? 10.456 10.342 1.320 1.00 74.94 103 ASP A O 1
ATOM 768 N N . ASP A 1 104 ? 11.667 11.028 -0.435 1.00 73.00 104 ASP A N 1
ATOM 769 C CA . ASP A 1 104 ? 10.560 11.732 -1.078 1.00 73.00 104 ASP A CA 1
ATOM 770 C C . ASP A 1 104 ? 9.588 10.767 -1.766 1.00 73.00 104 ASP A C 1
ATOM 772 O O . ASP A 1 104 ? 8.373 10.890 -1.579 1.00 73.00 104 ASP A O 1
ATOM 776 N N . ALA A 1 105 ? 10.081 9.747 -2.472 1.00 72.25 105 ALA A N 1
ATOM 777 C CA . ALA A 1 105 ? 9.241 8.677 -3.004 1.00 72.25 105 ALA A CA 1
ATOM 778 C C . ALA A 1 105 ? 8.636 7.818 -1.880 1.00 72.25 105 ALA A C 1
ATOM 780 O O . ALA A 1 105 ? 7.475 7.405 -1.968 1.00 72.25 105 ALA A O 1
ATOM 781 N N . TRP A 1 106 ? 9.357 7.627 -0.769 1.00 74.50 106 TRP A N 1
ATOM 782 C CA . TRP A 1 106 ? 8.835 6.964 0.431 1.00 74.50 106 TRP A CA 1
ATOM 783 C C . TRP A 1 106 ? 7.578 7.633 0.986 1.00 74.50 106 TRP A C 1
ATOM 785 O O . TRP A 1 106 ? 6.624 6.947 1.362 1.00 74.50 106 TRP A O 1
ATOM 795 N N . ARG A 1 107 ? 7.535 8.971 1.005 1.00 70.06 107 ARG A N 1
ATOM 796 C CA . ARG A 1 107 ? 6.347 9.720 1.448 1.00 70.06 107 ARG A CA 1
ATOM 797 C C . ARG A 1 107 ? 5.142 9.509 0.537 1.00 70.06 107 ARG A C 1
ATOM 799 O O . ARG A 1 107 ? 4.012 9.571 1.020 1.00 70.06 107 ARG A O 1
ATOM 806 N N . GLN A 1 108 ? 5.370 9.254 -0.749 1.00 73.00 108 GLN A N 1
ATOM 807 C CA . GLN A 1 108 ? 4.308 9.052 -1.733 1.00 73.00 108 GLN A CA 1
ATOM 808 C C . GLN A 1 108 ? 3.742 7.629 -1.701 1.00 73.00 108 GLN A C 1
ATOM 810 O O . GLN A 1 108 ? 2.568 7.440 -1.993 1.00 73.00 108 GLN A O 1
ATOM 815 N N . LEU A 1 109 ? 4.513 6.631 -1.260 1.00 72.50 109 LEU A N 1
ATOM 816 C CA . LEU A 1 109 ? 4.084 5.226 -1.160 1.00 72.50 109 LEU A CA 1
ATOM 817 C C . LEU A 1 109 ? 3.158 4.922 0.029 1.00 72.50 109 LEU A C 1
ATOM 819 O O . LEU A 1 109 ? 3.022 3.772 0.465 1.00 72.50 109 LEU A O 1
ATOM 823 N N . ARG A 1 110 ? 2.472 5.940 0.548 1.00 70.38 110 ARG A N 1
ATOM 824 C CA . ARG A 1 110 ? 1.411 5.754 1.532 1.00 70.38 110 ARG A CA 1
ATOM 825 C C . ARG A 1 110 ? 0.196 5.155 0.832 1.00 70.38 110 ARG A C 1
ATOM 827 O O . ARG A 1 110 ? -0.275 5.642 -0.190 1.00 70.38 110 ARG A O 1
ATOM 834 N N . ASN A 1 111 ? -0.324 4.075 1.404 1.00 74.56 111 ASN A N 1
ATOM 835 C CA . ASN A 1 111 ? -1.568 3.449 0.964 1.00 74.56 111 ASN A CA 1
ATOM 836 C C . ASN A 1 111 ? -1.566 2.901 -0.477 1.00 74.56 111 ASN A C 1
ATOM 838 O O . ASN A 1 111 ? -2.539 3.060 -1.211 1.00 74.56 111 ASN A O 1
ATOM 842 N N . VAL A 1 112 ? -0.521 2.167 -0.868 1.00 83.62 112 VAL A N 1
ATOM 843 C CA . VAL A 1 112 ? -0.496 1.435 -2.147 1.00 83.62 112 VAL A CA 1
ATOM 844 C C . VAL A 1 112 ? -1.644 0.415 -2.233 1.00 83.62 112 VAL A C 1
ATOM 846 O O . VAL A 1 112 ? -1.952 -0.289 -1.267 1.00 83.62 112 VAL A O 1
ATOM 849 N N . ARG A 1 113 ? -2.298 0.363 -3.400 1.00 83.31 113 ARG A N 1
ATOM 850 C CA . ARG A 1 113 ? -3.378 -0.577 -3.756 1.00 83.31 113 ARG A CA 1
ATOM 851 C C . ARG A 1 113 ? -2.873 -1.748 -4.585 1.00 83.31 113 ARG A C 1
ATOM 853 O O . ARG A 1 113 ? -3.363 -2.869 -4.462 1.00 83.31 113 ARG A O 1
ATOM 860 N N . GLN A 1 114 ? -1.915 -1.479 -5.461 1.00 88.75 114 GLN A N 1
ATOM 861 C CA . GLN A 1 114 ? -1.367 -2.461 -6.379 1.00 88.75 114 GLN A CA 1
ATOM 862 C C . GLN A 1 114 ? 0.098 -2.153 -6.636 1.00 88.75 114 GLN A C 1
ATOM 864 O O . GLN A 1 114 ? 0.458 -0.995 -6.794 1.00 88.75 114 GLN A O 1
ATOM 869 N N . ILE A 1 115 ? 0.908 -3.203 -6.723 1.00 92.31 115 ILE A N 1
ATOM 870 C CA . ILE A 1 115 ? 2.313 -3.133 -7.101 1.00 92.31 115 ILE A CA 1
ATOM 871 C C . ILE A 1 115 ? 2.587 -4.153 -8.206 1.00 92.31 115 ILE A C 1
ATOM 873 O O . ILE A 1 115 ? 1.999 -5.238 -8.208 1.00 92.31 115 ILE A O 1
ATOM 877 N N . GLN A 1 116 ? 3.429 -3.777 -9.160 1.00 94.38 116 GLN A N 1
ATOM 878 C CA . GLN A 1 116 ? 3.901 -4.611 -10.261 1.00 94.38 116 GLN A CA 1
ATOM 879 C C . GLN A 1 116 ? 5.396 -4.386 -10.473 1.00 94.38 116 GLN A C 1
ATOM 881 O O . GLN A 1 116 ? 5.923 -3.333 -10.113 1.00 94.38 116 GLN A O 1
ATOM 886 N N . ALA A 1 117 ? 6.064 -5.375 -11.060 1.00 94.56 117 ALA A N 1
ATOM 887 C CA . ALA A 1 117 ? 7.493 -5.339 -11.339 1.00 94.56 117 ALA A CA 1
ATOM 888 C C . ALA A 1 117 ? 7.770 -5.692 -12.802 1.00 94.56 117 ALA A C 1
ATOM 890 O O . ALA A 1 117 ? 7.222 -6.664 -13.318 1.00 94.56 117 ALA A O 1
ATOM 891 N N . THR A 1 118 ? 8.636 -4.917 -13.450 1.00 94.75 118 THR A N 1
ATOM 892 C CA . THR A 1 118 ? 9.306 -5.298 -14.701 1.00 94.75 118 THR A CA 1
ATOM 893 C C . THR A 1 118 ? 10.656 -5.938 -14.370 1.00 94.75 118 THR A C 1
ATOM 895 O O . THR A 1 118 ? 10.981 -6.140 -13.203 1.00 94.75 118 THR A O 1
ATOM 898 N N . GLN A 1 119 ? 11.491 -6.240 -15.371 1.00 94.19 119 GLN A N 1
ATOM 899 C CA . GLN A 1 119 ? 12.798 -6.867 -15.137 1.00 94.19 119 GLN A CA 1
ATOM 900 C C . GLN A 1 119 ? 13.698 -6.083 -14.158 1.00 94.19 119 GLN A C 1
ATOM 902 O O . GLN A 1 119 ? 14.456 -6.700 -13.407 1.00 94.19 119 GLN A O 1
ATOM 907 N N . LYS A 1 120 ? 13.628 -4.740 -14.158 1.00 94.06 120 LYS A N 1
ATOM 908 C CA . LYS A 1 120 ? 14.501 -3.869 -13.341 1.00 94.06 120 LYS A CA 1
ATOM 909 C C . LYS A 1 120 ? 13.807 -2.661 -12.705 1.00 94.06 120 LYS A C 1
ATOM 911 O O . LYS A 1 120 ? 14.486 -1.760 -12.213 1.00 94.06 120 LYS A O 1
ATOM 916 N N . ALA A 1 121 ? 12.482 -2.596 -12.756 1.00 94.44 121 ALA A N 1
ATOM 917 C CA . ALA A 1 121 ? 11.722 -1.479 -12.211 1.00 94.44 121 ALA A CA 1
ATOM 918 C C . ALA A 1 121 ? 10.423 -1.961 -11.569 1.00 94.44 121 ALA A C 1
ATOM 920 O O . ALA A 1 121 ? 10.015 -3.114 -11.727 1.00 94.44 121 ALA A O 1
ATOM 921 N N . PHE A 1 122 ? 9.774 -1.056 -10.851 1.00 93.81 122 PHE A N 1
ATOM 922 C CA . PHE A 1 122 ? 8.483 -1.273 -10.227 1.00 93.81 122 PHE A CA 1
ATOM 923 C C . PHE A 1 122 ? 7.539 -0.121 -10.544 1.00 93.81 122 PHE A C 1
ATOM 925 O O . PHE A 1 122 ? 7.964 1.008 -10.792 1.00 93.81 122 PHE A O 1
ATOM 932 N N . ALA A 1 123 ? 6.249 -0.421 -10.478 1.00 92.69 123 ALA A N 1
ATOM 933 C CA . ALA A 1 123 ? 5.183 0.560 -10.535 1.00 92.69 123 ALA A CA 1
ATOM 934 C C . ALA A 1 123 ? 4.145 0.243 -9.454 1.00 92.69 123 ALA A C 1
ATOM 936 O O . ALA A 1 123 ? 3.805 -0.924 -9.228 1.00 92.69 123 ALA A O 1
ATOM 937 N N . ALA A 1 124 ? 3.631 1.277 -8.795 1.00 91.62 124 ALA A N 1
ATOM 938 C CA . ALA A 1 124 ? 2.604 1.176 -7.770 1.00 91.62 124 ALA A CA 1
ATOM 939 C C . ALA A 1 124 ? 1.443 2.131 -8.053 1.00 91.62 124 ALA A C 1
ATOM 941 O O . ALA A 1 124 ? 1.658 3.277 -8.430 1.00 91.62 124 ALA A O 1
ATOM 942 N N . ILE A 1 125 ? 0.215 1.659 -7.823 1.00 90.06 125 ILE A N 1
ATOM 943 C CA . ILE A 1 125 ? -0.986 2.500 -7.772 1.00 90.06 125 ILE A CA 1
ATOM 944 C C . ILE A 1 125 ? -1.230 2.887 -6.318 1.00 90.06 125 ILE A C 1
ATOM 946 O O . ILE A 1 125 ? -1.376 2.010 -5.459 1.00 90.06 125 ILE A O 1
ATOM 950 N N . LEU A 1 126 ? -1.311 4.185 -6.056 1.00 85.62 126 LEU A N 1
ATOM 951 C CA . LEU A 1 126 ? -1.625 4.760 -4.752 1.00 85.62 126 LEU A CA 1
ATOM 952 C C . LEU A 1 126 ? -3.141 4.752 -4.486 1.00 85.62 126 LEU A C 1
ATOM 954 O O . LEU A 1 126 ? -3.959 4.534 -5.382 1.00 85.62 126 LEU A O 1
ATOM 958 N N . ALA A 1 127 ? -3.552 4.980 -3.236 1.00 79.62 127 ALA A N 1
ATOM 959 C CA . ALA A 1 127 ? -4.974 5.022 -2.878 1.00 79.62 127 ALA A CA 1
ATOM 960 C C . ALA A 1 127 ? -5.753 6.126 -3.607 1.00 79.62 127 ALA A C 1
ATOM 962 O O . ALA A 1 127 ? -6.928 5.926 -3.915 1.00 79.62 127 ALA A O 1
ATOM 963 N N . ASP A 1 128 ? -5.086 7.237 -3.921 1.00 80.50 128 ASP A N 1
ATOM 964 C CA . ASP A 1 128 ? -5.628 8.378 -4.666 1.00 80.50 128 ASP A CA 1
ATOM 965 C C . ASP A 1 128 ? -5.699 8.146 -6.191 1.00 80.50 128 ASP A C 1
ATOM 967 O O . ASP A 1 128 ? -6.149 9.017 -6.931 1.00 80.50 128 ASP A O 1
ATOM 971 N N . GLY A 1 129 ? -5.281 6.968 -6.669 1.00 83.81 129 GLY A N 1
ATOM 972 C CA . GLY A 1 129 ? -5.299 6.604 -8.084 1.00 83.81 129 GLY A CA 1
ATOM 973 C C . GLY A 1 129 ? -4.100 7.111 -8.885 1.00 83.81 129 GLY A C 1
ATOM 974 O O . GLY A 1 129 ? -4.051 6.855 -10.087 1.00 83.81 129 GLY A O 1
ATOM 975 N N . ARG A 1 130 ? -3.130 7.787 -8.257 1.00 88.25 130 ARG A N 1
ATOM 976 C CA . ARG A 1 130 ? -1.866 8.142 -8.913 1.00 88.25 130 ARG A CA 1
ATOM 977 C C . ARG A 1 130 ? -0.938 6.940 -9.030 1.00 88.25 130 ARG A C 1
ATOM 979 O O . ARG A 1 130 ? -1.044 5.968 -8.276 1.00 88.25 130 ARG A O 1
ATOM 986 N N . VAL A 1 131 ? -0.002 7.031 -9.968 1.00 90.12 131 VAL A N 1
ATOM 987 C CA . VAL A 1 131 ? 1.036 6.021 -10.188 1.00 90.12 131 VAL A CA 1
ATOM 988 C C . VAL A 1 131 ? 2.391 6.553 -9.743 1.00 90.12 131 VAL A C 1
ATOM 990 O O . VAL A 1 131 ? 2.757 7.683 -10.059 1.00 90.12 131 VAL A O 1
ATOM 993 N N . LEU A 1 132 ? 3.143 5.713 -9.035 1.00 89.75 132 LEU A N 1
ATOM 994 C CA . LEU A 1 132 ? 4.551 5.938 -8.735 1.00 89.75 132 LEU A CA 1
ATOM 995 C C . LEU A 1 132 ? 5.392 4.830 -9.365 1.00 89.75 132 LEU A C 1
ATOM 997 O O . LEU A 1 132 ? 5.074 3.650 -9.203 1.00 89.75 132 LEU A O 1
ATOM 1001 N N . THR A 1 133 ? 6.479 5.197 -10.036 1.00 91.69 133 THR A N 1
ATOM 1002 C CA . THR A 1 133 ? 7.478 4.257 -10.560 1.00 91.69 133 THR A CA 1
ATOM 1003 C C . THR A 1 133 ? 8.823 4.462 -9.883 1.00 91.69 133 THR A C 1
ATOM 1005 O O . THR A 1 133 ? 9.156 5.576 -9.488 1.00 91.69 133 THR A O 1
ATOM 1008 N N . TRP A 1 134 ? 9.604 3.391 -9.756 1.00 92.88 134 TRP A N 1
ATOM 1009 C CA . TRP A 1 134 ? 10.988 3.467 -9.282 1.00 92.88 134 TRP A CA 1
ATOM 1010 C C . TRP A 1 134 ? 11.832 2.317 -9.844 1.00 92.88 134 TRP A C 1
ATOM 1012 O O . TRP A 1 134 ? 11.312 1.340 -10.390 1.00 92.88 134 TRP A O 1
ATOM 1022 N N . GLY A 1 135 ? 13.154 2.426 -9.704 1.00 91.19 135 GLY A N 1
ATOM 1023 C CA . GLY A 1 135 ? 14.124 1.505 -10.299 1.00 91.19 135 GLY A CA 1
ATOM 1024 C C . GLY A 1 135 ? 14.670 2.025 -11.630 1.00 91.19 135 GLY A C 1
ATOM 1025 O O . GLY A 1 135 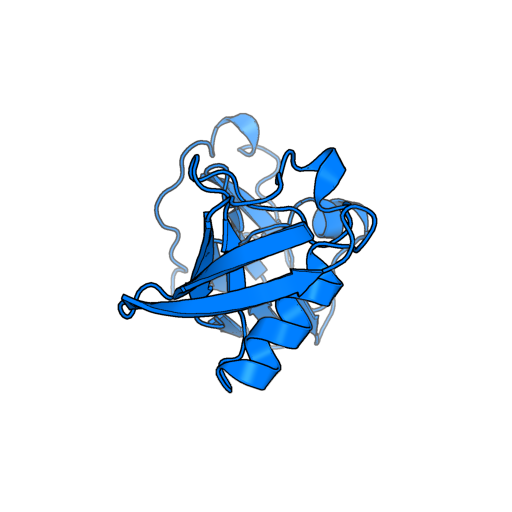? 14.737 3.230 -11.859 1.00 91.19 135 GLY A O 1
ATOM 1026 N N . HIS A 1 136 ? 15.104 1.131 -12.517 1.00 93.00 136 HIS A N 1
ATOM 1027 C CA . HIS A 1 136 ? 15.830 1.537 -13.721 1.00 93.00 136 HIS A CA 1
ATOM 1028 C C . HIS A 1 136 ? 14.924 2.241 -14.751 1.00 93.00 136 HIS A C 1
ATOM 1030 O O . HIS A 1 136 ? 14.000 1.629 -15.292 1.00 93.00 136 HIS A O 1
ATOM 1036 N N . ALA A 1 137 ? 15.247 3.487 -15.117 1.00 91.69 137 ALA A N 1
ATOM 1037 C CA . ALA A 1 137 ? 14.444 4.321 -16.025 1.00 91.69 137 ALA A CA 1
ATOM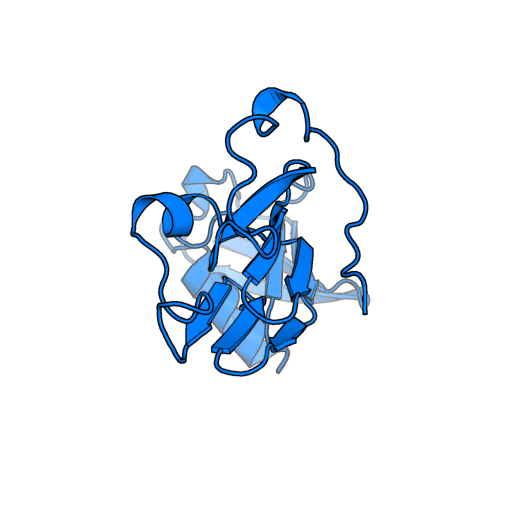 1038 C C . ALA A 1 137 ? 14.104 3.628 -17.361 1.00 91.69 137 ALA A C 1
ATOM 1040 O O . ALA A 1 137 ? 12.937 3.534 -17.730 1.00 91.69 137 ALA A O 1
ATOM 1041 N N . SER A 1 138 ? 15.091 3.022 -18.038 1.00 91.94 138 SER A N 1
ATOM 1042 C CA . SER A 1 138 ? 14.871 2.303 -19.313 1.00 91.94 138 SER A CA 1
ATOM 1043 C C . SER A 1 138 ? 13.964 1.065 -19.222 1.00 91.94 138 SER A C 1
ATOM 1045 O O . SER A 1 138 ? 13.613 0.508 -20.255 1.00 91.94 138 SER A O 1
ATOM 1047 N N . TYR A 1 139 ? 13.605 0.618 -18.014 1.00 92.00 139 TYR A N 1
ATOM 1048 C CA . TYR A 1 139 ? 12.690 -0.505 -17.771 1.00 92.00 139 TYR A CA 1
ATOM 1049 C C . TYR A 1 139 ? 11.350 -0.038 -17.176 1.00 92.00 139 TYR A C 1
ATOM 1051 O O . TYR A 1 139 ? 10.608 -0.854 -16.628 1.00 92.00 139 TYR A O 1
ATOM 1059 N N . GLY A 1 140 ? 11.043 1.262 -17.271 1.00 89.56 140 GLY A N 1
ATOM 1060 C CA . GLY A 1 140 ? 9.811 1.863 -16.754 1.00 89.56 140 GLY A CA 1
ATOM 1061 C C . GLY A 1 140 ? 9.924 2.430 -15.338 1.00 89.56 140 GLY A C 1
ATOM 1062 O O . GLY A 1 140 ? 8.901 2.670 -14.711 1.00 89.56 140 GLY A O 1
ATOM 1063 N N . GLY A 1 141 ? 11.143 2.627 -14.820 1.00 90.38 141 GLY A N 1
ATOM 1064 C CA . GLY A 1 141 ? 11.374 3.206 -13.490 1.00 90.38 141 GLY A CA 1
ATOM 1065 C C . GLY A 1 141 ? 11.151 4.718 -13.394 1.00 90.38 141 GLY A C 1
ATOM 1066 O O . GLY A 1 141 ? 11.148 5.244 -12.286 1.00 90.38 141 GLY A O 1
ATOM 1067 N N . ASP A 1 142 ? 10.945 5.406 -14.520 1.00 89.88 142 ASP A N 1
ATOM 1068 C CA . ASP A 1 142 ? 10.709 6.852 -14.579 1.00 89.88 142 ASP A CA 1
ATOM 1069 C C . ASP A 1 142 ? 9.426 7.164 -15.365 1.00 89.88 142 ASP A C 1
ATOM 1071 O O . ASP A 1 142 ? 9.375 7.013 -16.587 1.00 89.88 142 ASP A O 1
ATOM 1075 N N . SER A 1 143 ? 8.384 7.586 -14.644 1.00 84.81 143 SER A N 1
ATOM 1076 C CA . SER A 1 143 ? 7.117 8.080 -15.189 1.00 84.81 143 SER A CA 1
ATOM 1077 C C . SER A 1 143 ? 6.901 9.572 -14.923 1.00 84.81 143 SER A C 1
ATOM 1079 O O . SER A 1 143 ? 5.761 10.034 -14.993 1.00 84.81 143 SER A O 1
ATOM 1081 N N . SER A 1 144 ? 7.956 10.326 -14.594 1.00 84.12 144 SER A N 1
ATOM 1082 C CA . SER A 1 144 ? 7.861 11.746 -14.217 1.00 84.12 144 SER A CA 1
ATOM 1083 C C . SER A 1 144 ? 7.143 12.592 -15.274 1.00 84.12 144 SER A C 1
ATOM 1085 O O . SER A 1 144 ? 6.314 13.432 -14.936 1.00 84.12 144 SER A O 1
ATOM 1087 N N . PHE A 1 145 ? 7.368 12.301 -16.560 1.00 82.62 145 PHE A N 1
ATOM 1088 C CA . PHE A 1 145 ? 6.730 13.002 -17.679 1.00 82.62 145 PHE A CA 1
ATOM 1089 C C . PHE A 1 145 ? 5.204 12.809 -17.758 1.00 82.62 145 PHE A C 1
ATOM 1091 O O . PHE A 1 145 ? 4.518 13.623 -18.362 1.00 82.62 145 PHE A O 1
ATOM 1098 N N . LEU A 1 146 ? 4.668 11.738 -17.171 1.00 82.25 146 LEU A N 1
ATOM 1099 C CA . LEU A 1 146 ? 3.243 11.388 -17.235 1.00 82.25 146 LEU A CA 1
ATOM 1100 C C . LEU A 1 146 ? 2.560 11.484 -15.867 1.00 82.25 146 LEU A C 1
ATOM 1102 O O . LEU A 1 146 ? 1.422 11.051 -15.716 1.00 82.25 146 LEU A O 1
ATOM 1106 N N . GLN A 1 147 ? 3.242 12.008 -14.848 1.00 78.62 147 GLN A N 1
ATOM 1107 C CA . GLN A 1 147 ? 2.745 11.947 -13.476 1.00 78.62 147 GLN A CA 1
ATOM 1108 C C . GLN A 1 147 ? 1.443 12.741 -13.277 1.00 78.62 147 GLN A C 1
ATOM 1110 O O . GLN A 1 147 ? 0.595 12.323 -12.490 1.00 78.62 147 GLN A O 1
ATOM 1115 N N . GLU A 1 148 ? 1.262 13.841 -14.015 1.00 79.44 148 GLU A N 1
ATOM 1116 C CA . GLU A 1 148 ? 0.024 14.637 -14.007 1.00 79.44 148 GLU A CA 1
ATOM 1117 C C . GLU A 1 148 ? -1.113 13.986 -14.815 1.00 79.44 148 GLU A C 1
ATOM 1119 O O . GLU A 1 148 ? -2.283 14.197 -14.504 1.00 79.44 148 GLU A O 1
ATOM 1124 N N . ASP A 1 149 ? -0.778 13.140 -15.794 1.00 84.75 149 ASP A N 1
ATOM 1125 C CA . ASP A 1 149 ? -1.747 12.462 -16.663 1.00 84.75 149 ASP A CA 1
ATOM 1126 C C . ASP A 1 149 ? -2.199 11.101 -16.101 1.00 84.75 149 ASP A C 1
ATOM 1128 O O . ASP A 1 149 ? -3.287 10.612 -16.414 1.00 84.75 149 ASP A O 1
ATOM 1132 N N . LEU A 1 150 ? -1.383 10.471 -15.249 1.00 83.44 150 LEU A N 1
ATOM 1133 C CA . LEU A 1 150 ? -1.667 9.184 -14.608 1.00 83.44 150 LEU A CA 1
ATOM 1134 C C . LEU A 1 150 ? -2.509 9.361 -13.340 1.00 83.44 150 LEU A C 1
ATOM 1136 O O . LEU A 1 150 ? -2.101 8.992 -12.236 1.00 83.44 150 LEU A O 1
ATOM 1140 N N . VAL A 1 151 ? -3.707 9.910 -13.520 1.00 84.88 151 VAL A N 1
ATOM 1141 C CA . VAL A 1 151 ? -4.717 10.086 -12.472 1.00 84.88 151 VAL A CA 1
ATOM 1142 C C . VAL A 1 151 ? -5.845 9.061 -12.612 1.00 84.88 151 VAL A C 1
ATOM 1144 O O . VAL A 1 151 ? -6.193 8.630 -13.708 1.00 84.88 151 VAL A O 1
ATOM 1147 N N . ASP A 1 152 ? -6.420 8.652 -11.480 1.00 86.94 152 ASP A N 1
ATOM 1148 C CA . ASP A 1 152 ? -7.487 7.641 -11.388 1.00 86.94 152 ASP A CA 1
ATOM 1149 C C . ASP A 1 152 ? -7.176 6.274 -12.045 1.00 86.94 152 ASP A C 1
ATOM 1151 O O . ASP A 1 152 ? -8.061 5.558 -12.529 1.00 86.94 152 ASP A O 1
ATOM 1155 N N . VAL A 1 153 ? -5.906 5.861 -12.034 1.00 89.19 153 VAL A N 1
ATOM 1156 C CA . VAL A 1 153 ? -5.473 4.577 -12.594 1.00 89.19 153 VAL A CA 1
ATOM 1157 C C . VAL A 1 153 ? -6.029 3.421 -11.762 1.00 89.19 153 VAL A C 1
ATOM 1159 O O . VAL A 1 153 ? -5.815 3.320 -10.554 1.00 89.19 153 VAL A O 1
ATOM 1162 N N . LYS A 1 154 ? -6.745 2.504 -12.421 1.00 88.00 154 LYS A N 1
ATOM 1163 C CA . LYS A 1 154 ? -7.380 1.350 -11.757 1.00 88.00 154 LYS A CA 1
ATOM 1164 C C . LYS A 1 154 ? -6.499 0.108 -11.720 1.00 88.00 154 LYS A C 1
ATOM 1166 O O . LYS A 1 154 ? -6.617 -0.689 -10.793 1.00 88.00 154 LYS A O 1
ATOM 1171 N N . GLN A 1 155 ? -5.655 -0.075 -12.733 1.00 90.19 155 GLN A N 1
ATOM 1172 C CA . GLN A 1 155 ? -4.833 -1.268 -12.888 1.00 90.19 155 GLN A CA 1
ATOM 1173 C C . GLN A 1 155 ? -3.578 -0.958 -13.707 1.00 90.19 155 GLN A C 1
ATOM 1175 O O . GLN A 1 155 ? -3.634 -0.243 -14.701 1.00 90.19 155 GLN A O 1
ATOM 1180 N N . ILE A 1 156 ? -2.458 -1.553 -13.298 1.00 90.88 156 ILE A N 1
ATOM 1181 C CA . ILE A 1 156 ? -1.177 -1.547 -14.014 1.00 90.88 156 ILE A CA 1
ATOM 1182 C C . ILE A 1 156 ? -0.746 -2.991 -14.258 1.00 90.88 156 ILE A C 1
ATOM 1184 O O . ILE A 1 156 ? -1.083 -3.877 -13.469 1.00 90.88 156 ILE A O 1
ATOM 1188 N N . GLN A 1 157 ? -0.021 -3.260 -15.336 1.00 91.25 157 GLN A N 1
ATOM 1189 C CA . GLN A 1 157 ? 0.515 -4.585 -15.653 1.00 91.25 157 GLN A CA 1
ATOM 1190 C C . GLN A 1 157 ? 1.944 -4.429 -16.160 1.00 91.25 157 GLN A C 1
ATOM 1192 O O . GLN A 1 157 ? 2.251 -3.450 -16.836 1.00 91.25 157 GLN A O 1
ATOM 1197 N N . ALA A 1 158 ? 2.804 -5.390 -15.834 1.00 88.75 158 ALA A N 1
ATOM 1198 C CA . ALA A 1 158 ? 4.124 -5.482 -16.437 1.00 88.75 158 ALA A CA 1
ATOM 1199 C C . ALA A 1 158 ? 4.038 -6.268 -17.751 1.00 88.75 158 ALA A C 1
ATOM 1201 O O . ALA A 1 158 ? 3.293 -7.245 -17.846 1.00 88.75 158 ALA A O 1
ATOM 1202 N N . SER A 1 159 ? 4.805 -5.853 -18.756 1.00 81.12 159 SER A N 1
ATOM 1203 C CA . SER A 1 159 ? 5.069 -6.691 -19.924 1.00 81.12 159 SER A CA 1
ATOM 1204 C C . SER A 1 159 ? 6.112 -7.749 -19.564 1.00 81.12 159 SER A C 1
ATOM 1206 O O . SER A 1 159 ? 7.097 -7.424 -18.894 1.00 81.12 159 SER A O 1
ATOM 1208 N N . ALA A 1 160 ? 5.873 -8.987 -19.999 1.00 64.94 160 ALA A N 1
ATOM 1209 C CA . ALA A 1 160 ? 6.812 -10.099 -19.858 1.00 64.94 160 ALA A CA 1
ATOM 1210 C C . ALA A 1 160 ? 8.064 -9.912 -20.726 1.00 64.94 160 ALA A C 1
ATOM 1212 O O . ALA A 1 160 ? 7.930 -9.322 -21.824 1.00 64.94 160 ALA A O 1
#

pLDDT: mean 87.42, std 6.0, range [64.94, 96.44]

Secondary structure (DSSP, 8-state):
-EEEEEETTS-EEEEE--TTSBHHHHHHHHHHHHT--SEEEE-TTSPBPPTTSBTTTTT--TT-EEEEEEP--EEEE-SSEEEEESSSEEEEE-GGGTS---HHHHHH-TT--EEEE-SSEEEEE-TTS-EEEEE-GGGTT--GGGTTT--S--------

Organism: NCBI:txid2562237